Protein AF-A0A956BZV8-F1 (afdb_monomer_lite)

Structure (mmCIF, N/CA/C/O backbone):
data_AF-A0A956BZV8-F1
#
_entry.id   AF-A0A956BZV8-F1
#
loop_
_atom_site.group_PDB
_atom_site.id
_atom_site.type_symbol
_atom_site.label_atom_id
_atom_site.label_alt_id
_atom_site.label_comp_id
_atom_site.label_asym_id
_atom_site.label_entity_id
_atom_site.label_seq_id
_atom_site.pdbx_PDB_ins_code
_atom_site.Cartn_x
_atom_site.Cartn_y
_atom_site.Cartn_z
_atom_site.occupancy
_atom_site.B_iso_or_equiv
_atom_site.auth_seq_id
_atom_site.auth_comp_id
_atom_site.auth_asym_id
_atom_site.auth_atom_id
_atom_site.pdbx_PDB_model_num
ATOM 1 N N . MET A 1 1 ? -26.325 5.609 31.262 1.00 54.53 1 MET A N 1
ATOM 2 C CA . MET A 1 1 ? -25.904 5.961 29.884 1.00 54.53 1 MET A CA 1
ATOM 3 C C . MET A 1 1 ? -27.162 5.994 29.034 1.00 54.53 1 MET A C 1
ATOM 5 O O . MET A 1 1 ? -27.850 4.980 29.034 1.00 54.53 1 MET A O 1
ATOM 9 N N . SER A 1 2 ? -27.525 7.128 28.422 1.00 70.31 2 SER A N 1
ATOM 10 C CA . SER A 1 2 ? -28.734 7.174 27.581 1.00 70.31 2 SER A CA 1
ATOM 11 C C . SER A 1 2 ? -28.550 6.287 26.345 1.00 70.31 2 SER A C 1
ATOM 13 O O . SER A 1 2 ? -27.415 6.074 25.899 1.00 70.31 2 SER A O 1
ATOM 15 N N . SER A 1 3 ? -29.648 5.744 25.818 1.00 71.00 3 SER A N 1
ATOM 16 C CA . SER A 1 3 ? -29.672 4.941 24.585 1.00 71.00 3 SER A CA 1
ATOM 17 C C . SER A 1 3 ? -28.930 5.642 23.443 1.00 71.00 3 SER A C 1
ATOM 19 O O . SER A 1 3 ? -28.057 5.033 22.830 1.00 71.00 3 SER A O 1
ATOM 21 N N . ASP A 1 4 ? -29.147 6.951 23.289 1.00 76.31 4 ASP A N 1
ATOM 22 C CA . ASP A 1 4 ? -28.477 7.815 22.308 1.00 76.31 4 ASP A CA 1
ATOM 23 C C . ASP A 1 4 ? -26.949 7.811 22.413 1.00 76.31 4 ASP A C 1
ATOM 25 O O . ASP A 1 4 ? -26.242 7.853 21.405 1.00 76.31 4 ASP A O 1
ATOM 29 N N . GLN A 1 5 ? -26.399 7.790 23.632 1.00 68.50 5 GLN A N 1
ATOM 30 C CA . GLN A 1 5 ? -24.946 7.755 23.792 1.00 68.50 5 GLN A CA 1
ATOM 31 C C . GLN A 1 5 ? -24.376 6.381 23.452 1.00 68.50 5 GLN A C 1
ATOM 33 O O . GLN A 1 5 ? -23.312 6.319 22.837 1.00 68.50 5 GLN A O 1
ATOM 38 N N . ARG A 1 6 ? -25.071 5.288 23.797 1.00 68.19 6 ARG A N 1
ATOM 39 C CA . ARG A 1 6 ? -24.657 3.944 23.363 1.00 68.19 6 ARG A CA 1
ATOM 40 C C . ARG A 1 6 ? -24.656 3.846 21.844 1.00 68.19 6 ARG A C 1
ATOM 42 O O . ARG A 1 6 ? -23.653 3.411 21.291 1.00 68.19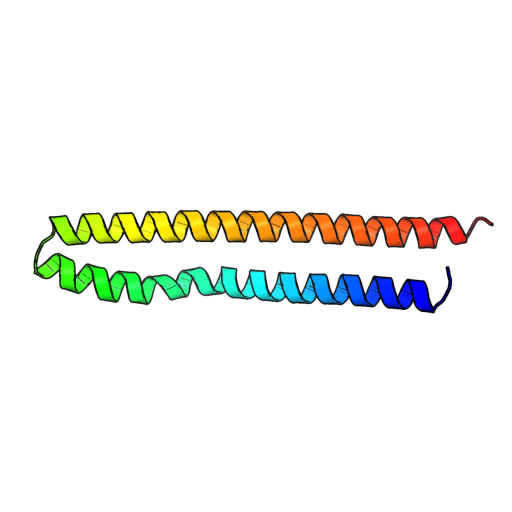 6 ARG A O 1
ATOM 49 N N . GLU A 1 7 ? -25.714 4.324 21.200 1.00 76.38 7 GLU A N 1
ATOM 50 C CA . GLU A 1 7 ? -25.880 4.265 19.749 1.00 76.38 7 GLU A CA 1
ATOM 51 C C . GLU A 1 7 ? -24.809 5.078 19.001 1.00 76.38 7 GLU A C 1
ATOM 53 O O . GLU A 1 7 ? -24.192 4.592 18.050 1.00 76.38 7 GLU A O 1
ATOM 58 N N . LYS A 1 8 ? -24.484 6.285 19.489 1.00 79.38 8 LYS A N 1
ATOM 59 C CA . LYS A 1 8 ? -23.387 7.094 18.930 1.00 79.38 8 LYS A CA 1
ATOM 60 C C . LYS A 1 8 ? -22.026 6.414 19.071 1.00 79.38 8 LYS A C 1
ATOM 62 O O . LYS A 1 8 ? -21.216 6.479 18.147 1.00 79.38 8 LYS A O 1
ATOM 67 N N . TRP A 1 9 ? -21.755 5.766 20.205 1.00 72.75 9 TRP A N 1
ATOM 68 C CA . TRP A 1 9 ? -20.490 5.059 20.420 1.00 72.75 9 TRP A CA 1
ATOM 69 C C . TRP A 1 9 ? -20.379 3.792 19.568 1.00 72.75 9 TRP A C 1
ATOM 71 O O . TRP A 1 9 ? -19.328 3.573 18.967 1.00 72.75 9 TRP A O 1
ATOM 81 N N . THR A 1 10 ? -21.448 3.002 19.437 1.00 76.44 10 THR A N 1
ATOM 82 C CA . THR A 1 10 ? -21.461 1.814 18.568 1.00 76.44 10 THR A CA 1
ATOM 83 C C . THR A 1 10 ? -21.312 2.183 17.098 1.00 76.44 10 THR A C 1
ATOM 85 O O . THR A 1 10 ? -20.510 1.568 16.401 1.00 76.44 10 THR A O 1
ATOM 88 N N . ALA A 1 11 ? -21.989 3.239 16.636 1.00 81.94 11 ALA A N 1
ATOM 89 C CA . ALA A 1 11 ? -21.837 3.735 15.269 1.00 81.94 11 ALA A CA 1
ATOM 90 C C . ALA A 1 11 ? -20.403 4.214 14.987 1.00 81.94 11 ALA A C 1
ATOM 92 O O . ALA A 1 11 ? -19.876 4.025 13.891 1.00 81.94 11 ALA A O 1
ATOM 93 N N . ARG A 1 12 ? -19.739 4.810 15.985 1.00 77.88 12 ARG A N 1
ATOM 94 C CA . ARG A 1 12 ? -18.352 5.268 15.854 1.00 77.88 12 ARG A CA 1
ATOM 95 C C . ARG A 1 12 ? -17.364 4.105 15.770 1.00 77.88 12 ARG A C 1
ATOM 97 O O . ARG A 1 12 ? -16.444 4.174 14.962 1.00 77.88 12 ARG A O 1
ATOM 104 N N . VAL A 1 13 ? -17.566 3.047 16.558 1.00 77.56 13 VAL A N 1
ATOM 105 C CA . VAL A 1 13 ? -16.757 1.818 16.479 1.00 77.56 13 VAL A CA 1
ATOM 106 C C . VAL A 1 13 ? -16.960 1.124 15.131 1.00 77.56 13 VAL A C 1
ATOM 108 O O . VAL A 1 13 ? -15.973 0.793 14.485 1.00 77.56 13 VAL A O 1
ATOM 111 N N . ALA A 1 14 ? -18.205 1.011 14.656 1.00 80.50 14 ALA A N 1
ATOM 112 C CA . ALA A 1 14 ? -18.509 0.419 13.352 1.00 80.50 14 ALA A CA 1
ATOM 113 C C . ALA A 1 14 ? -17.813 1.160 12.193 1.00 80.50 14 ALA A C 1
ATOM 115 O O . ALA A 1 14 ? -17.200 0.529 11.337 1.00 80.50 14 ALA A O 1
ATOM 116 N N . ARG A 1 15 ? -17.808 2.504 12.205 1.00 82.88 15 ARG A N 1
ATOM 117 C CA . ARG A 1 15 ? -17.061 3.295 11.206 1.00 82.88 15 ARG A CA 1
ATOM 118 C C . ARG A 1 15 ? -15.553 3.038 11.252 1.00 82.88 15 ARG A C 1
ATOM 120 O O . ARG A 1 15 ? -14.923 2.922 10.207 1.00 82.88 15 ARG A O 1
ATOM 127 N N . MET A 1 16 ? -14.970 2.932 12.448 1.00 77.69 16 MET A N 1
ATOM 128 C CA . MET A 1 16 ? -13.541 2.618 12.581 1.00 77.69 16 MET A CA 1
ATOM 129 C C . MET A 1 16 ? -13.212 1.210 12.065 1.00 77.69 16 MET A C 1
ATOM 131 O O . MET A 1 16 ? -12.141 1.005 11.501 1.00 77.69 16 MET A O 1
ATOM 135 N N . GLU A 1 17 ? -14.116 0.243 12.234 1.00 80.88 17 GLU A N 1
ATOM 136 C CA . GLU A 1 17 ? -13.954 -1.110 11.690 1.00 80.88 17 GLU A CA 1
ATOM 137 C C . GLU A 1 17 ? -14.016 -1.130 10.156 1.00 80.88 17 GLU A C 1
ATOM 139 O O . GLU A 1 17 ? -13.198 -1.804 9.526 1.00 80.88 17 GLU A O 1
ATOM 144 N N . GLU A 1 18 ? -14.910 -0.349 9.542 1.00 84.81 18 GLU A N 1
ATOM 145 C CA . GLU A 1 18 ? -14.965 -0.184 8.082 1.00 84.81 18 GLU A CA 1
ATOM 146 C C . GLU A 1 18 ? -13.675 0.431 7.515 1.00 84.81 18 GLU A C 1
ATOM 148 O O . GLU A 1 18 ? -13.131 -0.069 6.525 1.00 84.81 18 GLU A O 1
ATOM 153 N N . GLU A 1 19 ? -13.134 1.469 8.162 1.00 81.25 19 GLU A N 1
ATOM 154 C CA . GLU A 1 19 ? -11.849 2.073 7.780 1.00 81.25 19 GLU A CA 1
ATOM 155 C C . GLU A 1 19 ? -10.696 1.064 7.874 1.00 81.25 19 GLU A C 1
ATOM 157 O O . GLU A 1 19 ? -9.839 0.989 6.987 1.00 81.25 19 GLU A O 1
ATOM 162 N N . LEU A 1 20 ? -10.696 0.232 8.917 1.00 79.25 20 LEU A N 1
ATOM 163 C CA . LEU A 1 20 ? -9.689 -0.807 9.103 1.00 79.25 20 LEU A CA 1
ATOM 164 C C . LEU A 1 20 ? -9.807 -1.903 8.039 1.00 79.25 20 LEU A C 1
ATOM 166 O O . LEU A 1 20 ? -8.794 -2.364 7.516 1.00 79.25 20 LEU A O 1
ATOM 170 N N . ALA A 1 21 ? -11.030 -2.278 7.658 1.00 83.75 21 ALA A N 1
ATOM 171 C CA . ALA A 1 21 ? -11.276 -3.225 6.576 1.00 83.75 21 ALA A CA 1
ATOM 172 C C . ALA A 1 21 ? -10.804 -2.687 5.213 1.00 83.75 21 ALA A C 1
ATOM 174 O O . ALA A 1 21 ? -10.260 -3.443 4.402 1.00 83.75 21 ALA A O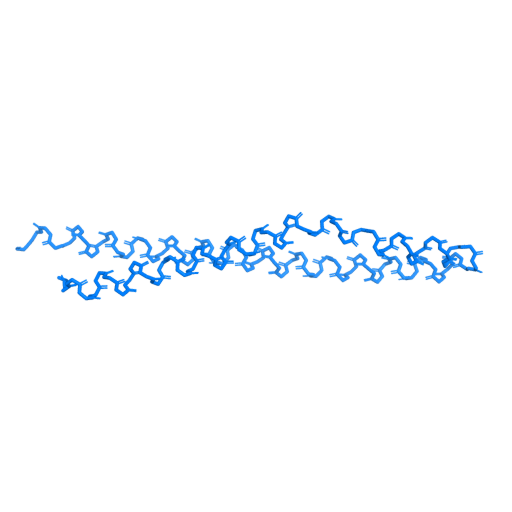 1
ATOM 175 N N . LEU A 1 22 ? -10.960 -1.383 4.959 1.00 84.62 22 LEU A N 1
ATOM 176 C CA . LEU A 1 22 ? -10.414 -0.727 3.767 1.00 84.62 22 LEU A CA 1
ATOM 177 C C . LEU A 1 22 ? -8.883 -0.755 3.757 1.00 84.62 22 LEU A C 1
ATOM 179 O O . LEU A 1 22 ? -8.292 -1.133 2.743 1.00 84.62 22 LEU A O 1
ATOM 183 N N . LEU A 1 23 ? -8.243 -0.423 4.879 1.00 79.81 23 LEU A N 1
ATOM 184 C CA . LEU A 1 23 ? -6.786 -0.501 5.029 1.00 79.81 23 LEU A CA 1
ATOM 185 C C . LEU A 1 23 ? -6.271 -1.937 4.846 1.00 79.81 23 LEU A C 1
ATOM 187 O O . LEU A 1 23 ? -5.265 -2.143 4.169 1.00 79.81 23 LEU A O 1
ATOM 191 N N . ASP A 1 24 ? -6.984 -2.939 5.366 1.00 82.00 24 ASP A N 1
ATOM 192 C CA . ASP A 1 24 ? -6.652 -4.356 5.182 1.00 82.00 24 ASP A CA 1
ATOM 193 C C . ASP A 1 24 ? -6.768 -4.784 3.712 1.00 82.00 24 ASP A C 1
ATOM 195 O O . ASP A 1 24 ? -5.901 -5.502 3.207 1.00 82.00 24 ASP A O 1
ATOM 199 N N . ARG A 1 25 ? -7.790 -4.307 2.989 1.00 83.56 25 ARG A N 1
ATOM 200 C CA . ARG A 1 25 ? -7.918 -4.539 1.541 1.00 83.56 25 ARG A CA 1
ATOM 201 C C . ARG A 1 25 ? -6.799 -3.867 0.751 1.00 83.56 25 ARG A C 1
ATOM 203 O O . ARG A 1 25 ? -6.258 -4.489 -0.160 1.00 83.56 25 ARG A O 1
ATOM 210 N N . GLN A 1 26 ? -6.436 -2.630 1.090 1.00 81.81 26 GLN A N 1
ATOM 211 C CA . GLN A 1 26 ? -5.320 -1.922 0.454 1.00 81.81 26 GLN A CA 1
ATOM 212 C C . GLN A 1 26 ? -3.988 -2.630 0.723 1.00 81.81 26 GLN A C 1
ATOM 214 O O . GLN A 1 26 ? -3.198 -2.823 -0.198 1.00 81.81 26 GLN A O 1
ATOM 219 N N . TRP A 1 27 ? -3.784 -3.117 1.949 1.00 79.12 27 TRP A N 1
ATOM 220 C CA . TRP A 1 27 ? -2.631 -3.936 2.314 1.00 79.12 27 TRP A CA 1
ATOM 221 C C . TRP A 1 27 ? -2.564 -5.232 1.502 1.00 79.12 27 TRP A C 1
ATOM 223 O O . TRP A 1 27 ? -1.527 -5.565 0.935 1.00 79.12 27 TRP A O 1
ATOM 233 N N . ALA A 1 28 ? -3.683 -5.947 1.382 1.00 82.50 28 ALA A N 1
ATOM 234 C CA . ALA A 1 28 ? -3.770 -7.165 0.579 1.00 82.50 28 ALA A CA 1
ATOM 235 C C . ALA A 1 28 ? -3.624 -6.904 -0.932 1.00 82.50 28 ALA A C 1
ATOM 237 O O . ALA A 1 28 ? -3.309 -7.818 -1.695 1.00 82.50 28 ALA A O 1
ATOM 238 N N . ALA A 1 29 ? -3.851 -5.666 -1.379 1.00 80.06 29 ALA A N 1
ATOM 239 C CA . ALA A 1 29 ? -3.658 -5.250 -2.759 1.00 80.06 29 ALA A CA 1
ATOM 240 C C . ALA A 1 29 ? -2.214 -4.826 -3.071 1.00 80.06 29 ALA A C 1
ATOM 242 O O . ALA A 1 29 ? -1.862 -4.841 -4.249 1.00 80.06 29 ALA A O 1
ATOM 243 N N . LEU A 1 30 ? -1.367 -4.527 -2.073 1.00 74.19 30 LEU A N 1
ATOM 244 C CA . LEU A 1 30 ? 0.048 -4.163 -2.27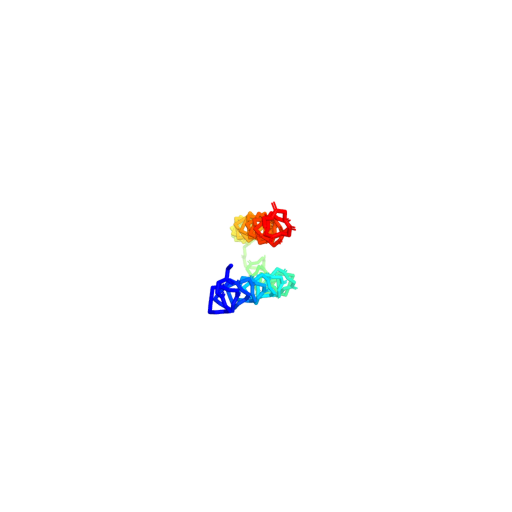2 1.00 74.19 30 LEU A CA 1
ATOM 245 C C . LEU A 1 30 ? 0.819 -5.146 -3.166 1.00 74.19 30 LEU A C 1
ATOM 247 O O . LEU A 1 30 ? 1.517 -4.678 -4.062 1.00 74.19 30 LEU A O 1
ATOM 251 N N . PRO A 1 31 ? 0.671 -6.483 -3.036 1.00 77.56 31 PRO A N 1
ATOM 252 C CA . PRO A 1 31 ? 1.322 -7.408 -3.952 1.00 77.56 31 PRO A CA 1
ATOM 253 C C . PRO A 1 31 ? 0.935 -7.128 -5.403 1.00 77.56 31 PRO A C 1
ATOM 255 O O . PRO A 1 31 ? 1.790 -7.123 -6.269 1.00 77.56 31 PRO A O 1
ATOM 258 N N . LYS A 1 32 ? -0.322 -6.789 -5.709 1.00 81.88 32 LYS A N 1
ATOM 259 C CA . LYS A 1 32 ? -0.761 -6.543 -7.096 1.00 81.88 32 LYS A CA 1
ATOM 260 C C . LYS A 1 32 ? -0.053 -5.349 -7.757 1.00 81.88 32 LYS A C 1
ATOM 262 O O . LYS A 1 32 ? -0.048 -5.275 -8.985 1.00 81.88 32 LYS A O 1
ATOM 267 N N . TRP A 1 33 ? 0.580 -4.471 -6.975 1.00 78.94 33 TRP A N 1
ATOM 268 C CA . TRP A 1 33 ? 1.383 -3.349 -7.467 1.00 78.94 33 TRP A CA 1
ATOM 269 C C . TRP A 1 33 ? 2.757 -3.775 -8.012 1.00 78.94 33 TRP A C 1
ATOM 271 O O . TRP A 1 33 ? 3.445 -2.953 -8.608 1.00 78.94 33 TRP A O 1
ATOM 281 N N . TRP A 1 34 ? 3.149 -5.054 -7.914 1.00 80.06 34 TRP A N 1
ATOM 282 C CA . TRP A 1 34 ? 4.372 -5.547 -8.568 1.00 80.06 34 TRP A CA 1
ATOM 283 C C . TRP A 1 34 ? 4.284 -5.486 -10.103 1.00 80.06 34 TRP A C 1
ATOM 285 O O . TRP A 1 34 ? 5.294 -5.294 -10.777 1.00 80.06 34 TRP A O 1
ATOM 295 N N . LYS A 1 35 ? 3.075 -5.608 -10.671 1.00 83.94 35 LYS A N 1
ATOM 296 C CA . LYS A 1 35 ? 2.847 -5.619 -12.126 1.00 83.94 35 LYS A CA 1
ATOM 297 C C . LYS A 1 35 ? 3.353 -4.356 -12.842 1.00 83.94 35 LYS A C 1
ATOM 299 O O . LYS A 1 35 ? 4.115 -4.515 -13.793 1.00 83.94 35 LYS A O 1
ATOM 304 N N . PRO A 1 36 ? 2.991 -3.124 -12.427 1.00 83.62 36 PRO A N 1
ATOM 305 C CA . PRO A 1 36 ? 3.522 -1.911 -13.054 1.00 83.62 36 PRO A CA 1
ATOM 306 C C . PRO A 1 36 ? 5.040 -1.761 -12.882 1.00 83.62 36 PRO A C 1
ATOM 308 O O . PRO A 1 36 ? 5.698 -1.252 -13.786 1.00 83.62 36 PRO A O 1
ATOM 311 N N . ILE A 1 37 ? 5.614 -2.253 -11.777 1.00 84.31 37 ILE A N 1
ATOM 312 C CA . ILE A 1 37 ? 7.070 -2.246 -11.563 1.00 84.31 37 ILE A CA 1
ATOM 313 C C . ILE A 1 37 ? 7.751 -3.121 -12.612 1.00 84.31 37 ILE A C 1
ATOM 315 O O . ILE A 1 37 ? 8.653 -2.667 -13.306 1.00 84.31 37 ILE A O 1
ATOM 319 N N . VAL A 1 38 ? 7.284 -4.356 -12.799 1.00 85.25 38 VAL A N 1
ATOM 320 C CA . VAL A 1 38 ? 7.855 -5.258 -13.810 1.00 85.25 38 VAL A CA 1
ATOM 321 C C . VAL A 1 38 ? 7.624 -4.723 -15.225 1.00 85.25 38 VAL A C 1
ATOM 323 O O . VAL A 1 38 ? 8.548 -4.733 -16.035 1.00 85.25 38 VAL A O 1
ATOM 326 N N . ALA A 1 39 ? 6.438 -4.179 -15.509 1.00 87.62 39 ALA A N 1
ATOM 327 C CA . ALA A 1 39 ? 6.115 -3.593 -16.810 1.00 87.62 39 ALA A CA 1
ATOM 328 C C . ALA A 1 39 ? 6.977 -2.370 -17.167 1.00 87.62 39 ALA A C 1
ATOM 330 O O . ALA A 1 39 ? 7.163 -2.098 -18.347 1.00 87.62 39 ALA A O 1
ATOM 331 N N . THR A 1 40 ? 7.508 -1.642 -16.179 1.00 84.00 40 THR A N 1
ATOM 332 C CA . THR A 1 40 ? 8.394 -0.488 -16.413 1.00 84.00 40 THR A CA 1
ATOM 333 C C . THR A 1 40 ? 9.873 -0.868 -16.388 1.00 84.00 40 THR A C 1
ATOM 335 O O . THR A 1 40 ? 10.625 -0.430 -17.254 1.00 84.00 40 THR A O 1
ATOM 338 N N . VAL A 1 41 ? 10.304 -1.717 -15.453 1.00 84.19 41 VAL A N 1
ATOM 339 C CA . VAL A 1 41 ? 11.718 -2.094 -15.292 1.00 84.19 41 VAL A CA 1
ATOM 340 C C . VAL A 1 41 ? 12.208 -3.002 -16.425 1.00 84.19 41 VAL A C 1
ATOM 342 O O . VAL A 1 41 ? 13.328 -2.815 -16.894 1.00 84.19 41 VAL A O 1
ATOM 345 N N . VAL A 1 42 ? 11.392 -3.951 -16.908 1.00 83.44 42 VAL A N 1
ATOM 346 C CA . VAL A 1 42 ? 11.811 -4.912 -17.952 1.00 83.44 42 VAL A CA 1
ATOM 347 C C . VAL A 1 42 ? 12.142 -4.226 -19.288 1.00 83.44 42 VAL A C 1
ATOM 349 O O . VAL A 1 42 ? 13.229 -4.476 -19.812 1.00 83.44 42 VAL A O 1
ATOM 352 N N . PRO A 1 43 ? 11.300 -3.324 -19.834 1.00 84.62 43 PRO A N 1
ATOM 353 C CA . PRO A 1 43 ? 11.657 -2.578 -21.038 1.00 84.62 43 PRO A CA 1
ATOM 354 C C . PRO A 1 43 ? 12.863 -1.663 -20.821 1.00 84.62 43 PRO A C 1
ATOM 356 O O . PRO A 1 43 ? 13.724 -1.583 -21.689 1.00 84.62 43 PRO A O 1
ATOM 359 N N . LEU A 1 44 ? 12.968 -0.999 -19.663 1.00 81.62 44 LEU A N 1
ATOM 360 C CA . LEU A 1 44 ? 14.110 -0.130 -19.372 1.00 81.62 44 LEU A CA 1
ATOM 361 C C . LEU A 1 44 ? 15.433 -0.899 -19.307 1.00 81.62 44 LEU A C 1
ATOM 363 O O . LEU A 1 44 ? 16.448 -0.393 -19.780 1.00 81.62 44 LEU A O 1
ATOM 367 N N . ALA A 1 45 ? 15.425 -2.116 -18.756 1.00 82.88 45 ALA A N 1
ATOM 368 C CA . ALA A 1 45 ? 16.615 -2.957 -18.645 1.00 82.88 45 ALA A CA 1
ATOM 369 C C . ALA A 1 45 ? 17.181 -3.349 -20.013 1.00 82.88 45 ALA A C 1
ATOM 371 O O . ALA A 1 45 ? 18.391 -3.518 -20.141 1.00 82.88 45 ALA A O 1
ATOM 372 N N . PHE A 1 46 ? 16.321 -3.438 -21.031 1.00 82.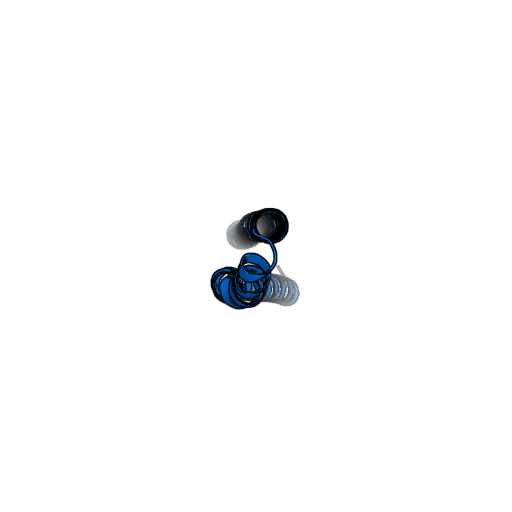81 46 PHE A N 1
ATOM 373 C CA . PHE A 1 46 ? 16.731 -3.696 -22.408 1.00 82.81 46 PHE A CA 1
ATOM 374 C C . PHE A 1 46 ? 17.513 -2.523 -23.023 1.00 82.81 46 PHE A C 1
ATOM 376 O O . PHE A 1 46 ? 18.442 -2.744 -23.792 1.00 82.81 46 PHE A O 1
ATOM 383 N N . TRP A 1 47 ? 17.170 -1.280 -22.664 1.00 83.00 47 TRP A N 1
ATOM 384 C CA . TRP A 1 47 ? 17.817 -0.071 -23.193 1.00 83.00 47 TRP A CA 1
ATOM 385 C C . TRP A 1 47 ? 19.036 0.369 -22.379 1.00 83.00 47 TRP A C 1
ATOM 387 O O . TRP A 1 47 ? 20.041 0.793 -22.943 1.00 83.00 47 TRP A O 1
ATOM 397 N N . SER A 1 48 ? 18.953 0.301 -21.049 1.00 89.94 48 SER A N 1
ATOM 398 C CA . SER A 1 48 ? 20.066 0.620 -20.157 1.00 89.94 48 SER A CA 1
ATOM 399 C C . SER A 1 48 ? 19.884 -0.035 -18.794 1.00 89.94 48 SER A C 1
ATOM 401 O O . SER A 1 48 ? 19.020 0.347 -17.998 1.00 89.94 48 SER A O 1
ATOM 403 N N . LEU A 1 49 ? 20.768 -0.986 -18.490 1.00 89.44 49 LEU A N 1
ATOM 404 C CA . LEU A 1 49 ? 20.781 -1.691 -17.210 1.00 89.44 49 LEU A CA 1
ATOM 405 C C . LEU A 1 49 ? 20.933 -0.726 -16.022 1.00 89.44 49 LEU A C 1
ATOM 407 O O . LEU A 1 49 ? 20.274 -0.899 -15.002 1.00 89.44 49 LEU A O 1
ATOM 411 N N . GLN A 1 50 ? 21.753 0.321 -16.160 1.00 87.38 50 GLN A N 1
ATOM 412 C CA . GLN A 1 50 ? 21.986 1.302 -15.093 1.00 87.38 50 GLN A CA 1
ATOM 413 C C . GLN A 1 50 ? 20.713 2.085 -14.750 1.00 87.38 50 GLN A C 1
ATOM 415 O O . GLN A 1 50 ? 20.378 2.244 -13.576 1.00 87.38 50 GLN A O 1
ATOM 420 N N . VAL A 1 51 ? 19.964 2.525 -15.768 1.00 86.62 51 VAL A N 1
ATOM 421 C CA . VAL A 1 51 ? 18.707 3.260 -15.559 1.00 86.62 51 VAL A CA 1
ATOM 422 C C . VAL A 1 51 ? 17.645 2.332 -14.965 1.00 86.62 51 VAL A C 1
ATOM 424 O O . VAL A 1 51 ? 16.933 2.724 -14.044 1.00 86.62 51 VAL A O 1
ATOM 427 N N . ALA A 1 52 ? 17.578 1.079 -15.418 1.00 86.19 52 ALA A N 1
ATOM 428 C CA . ALA A 1 52 ? 16.647 0.096 -14.872 1.00 86.19 52 ALA A CA 1
ATOM 429 C C . ALA A 1 52 ? 16.896 -0.203 -13.387 1.00 86.19 52 ALA A C 1
ATOM 431 O O . ALA A 1 52 ? 15.943 -0.275 -12.612 1.00 86.19 52 ALA A O 1
ATOM 432 N N . VAL A 1 53 ? 18.164 -0.320 -12.977 1.00 88.50 53 VAL A N 1
ATOM 433 C CA . VAL A 1 53 ? 18.538 -0.511 -11.567 1.00 88.50 53 VAL A CA 1
ATOM 434 C C . VAL A 1 53 ? 18.103 0.689 -10.724 1.00 88.50 53 VAL A C 1
ATOM 436 O O . VAL A 1 53 ? 17.481 0.499 -9.680 1.00 88.50 53 VAL A O 1
ATOM 439 N N . LEU A 1 54 ? 18.348 1.921 -11.185 1.00 90.50 54 LEU A N 1
ATOM 440 C CA . LEU A 1 54 ? 17.909 3.131 -10.476 1.00 90.50 54 LEU A CA 1
ATOM 441 C C . LEU A 1 54 ? 16.383 3.190 -10.323 1.00 90.50 54 LEU A C 1
ATOM 443 O O . LEU A 1 54 ? 15.880 3.464 -9.233 1.00 90.50 54 LEU A O 1
ATOM 447 N N . VAL A 1 55 ? 15.640 2.883 -11.389 1.00 89.19 55 VAL A N 1
ATOM 448 C CA . VAL A 1 55 ? 14.169 2.862 -11.362 1.00 89.19 55 VAL A CA 1
ATOM 449 C C . VAL A 1 55 ? 13.640 1.766 -10.435 1.00 89.19 55 VAL A C 1
ATOM 451 O O . VAL A 1 55 ? 12.688 2.002 -9.691 1.00 89.19 55 VAL A O 1
ATOM 454 N N . LEU A 1 56 ? 14.270 0.590 -10.411 1.00 88.94 56 LEU A N 1
ATOM 455 C CA . LEU A 1 56 ? 13.910 -0.480 -9.482 1.00 88.94 56 LEU A CA 1
ATOM 456 C C . LEU A 1 56 ? 14.108 -0.050 -8.021 1.00 88.94 56 LEU A C 1
ATOM 458 O O . LEU A 1 56 ? 13.212 -0.252 -7.201 1.00 88.94 56 LEU A O 1
ATOM 462 N N . PHE A 1 57 ? 15.240 0.582 -7.693 1.00 91.50 57 PHE A N 1
ATOM 463 C CA . PHE A 1 57 ? 15.484 1.109 -6.346 1.00 91.50 57 PHE A CA 1
ATOM 464 C C . PHE A 1 57 ? 14.477 2.194 -5.953 1.00 91.50 57 PHE A C 1
ATOM 466 O O . PHE A 1 57 ? 13.991 2.187 -4.820 1.00 91.50 57 PHE A O 1
ATOM 473 N N . ALA A 1 58 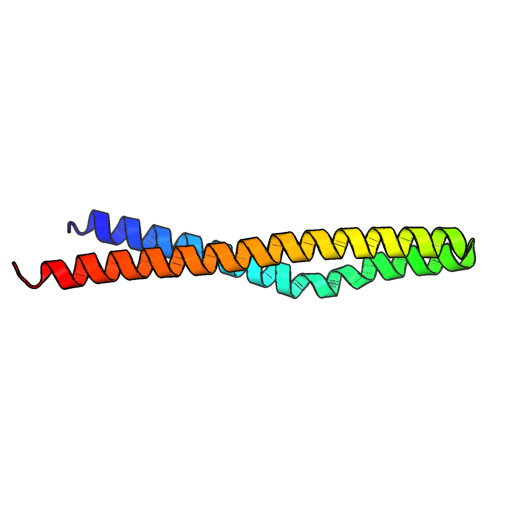? 14.108 3.082 -6.881 1.00 90.12 58 ALA A N 1
ATOM 474 C CA . ALA A 1 58 ? 13.074 4.086 -6.644 1.00 90.12 58 ALA A CA 1
ATOM 475 C C . ALA A 1 58 ? 11.718 3.437 -6.308 1.00 90.12 58 ALA A C 1
ATOM 477 O O . ALA A 1 58 ? 11.077 3.816 -5.326 1.00 90.12 58 ALA A O 1
ATOM 478 N N . TRP A 1 59 ? 11.312 2.406 -7.056 1.00 88.19 59 TRP A N 1
ATOM 479 C CA . TRP A 1 59 ? 10.088 1.650 -6.779 1.00 88.19 59 TRP A CA 1
ATOM 480 C C . TRP A 1 59 ? 10.126 0.915 -5.439 1.00 88.19 59 TRP A C 1
ATOM 482 O O . TRP A 1 59 ? 9.143 0.952 -4.698 1.00 88.19 59 TRP A O 1
ATOM 492 N N . LEU A 1 60 ? 11.247 0.272 -5.103 1.00 89.06 60 LEU A N 1
ATOM 493 C CA . LEU A 1 60 ? 11.417 -0.412 -3.818 1.00 89.06 60 LEU A CA 1
ATOM 494 C C . LEU A 1 60 ? 11.347 0.568 -2.643 1.00 89.06 60 LEU A C 1
ATOM 496 O O . LEU A 1 60 ? 10.692 0.272 -1.644 1.00 89.06 60 LEU A O 1
ATOM 500 N N . SER A 1 61 ? 11.965 1.745 -2.775 1.00 91.94 61 SER A N 1
ATOM 501 C CA . SER A 1 61 ? 11.880 2.811 -1.774 1.00 91.94 61 SER A CA 1
ATOM 502 C C . SER A 1 61 ? 10.437 3.286 -1.594 1.00 91.94 61 SER A C 1
ATOM 504 O O . SER A 1 61 ? 9.933 3.315 -0.469 1.00 91.94 61 SER A O 1
ATOM 506 N N . LEU A 1 62 ? 9.734 3.558 -2.700 1.00 89.44 62 LEU A N 1
ATOM 507 C CA . LEU A 1 62 ? 8.338 3.984 -2.675 1.00 89.44 62 LEU A CA 1
ATOM 508 C C . LEU A 1 62 ? 7.448 2.931 -2.000 1.00 89.44 62 LEU A C 1
ATOM 510 O O . LEU A 1 62 ? 6.710 3.249 -1.067 1.00 89.44 62 LEU A O 1
ATOM 514 N N . LEU A 1 63 ? 7.544 1.663 -2.413 1.00 87.56 63 LEU A N 1
ATOM 515 C CA . LEU A 1 63 ? 6.786 0.568 -1.805 1.00 87.56 63 LEU A CA 1
ATOM 516 C C . LEU A 1 63 ? 7.111 0.397 -0.321 1.00 87.56 63 LEU A C 1
ATOM 518 O O . LEU A 1 63 ? 6.191 0.208 0.470 1.00 87.56 63 LEU A O 1
ATOM 522 N N . GLY A 1 64 ? 8.385 0.496 0.063 1.00 88.12 64 GLY A N 1
ATOM 523 C CA . GLY A 1 64 ? 8.817 0.406 1.455 1.00 88.12 64 GLY A CA 1
ATOM 524 C C . GLY A 1 64 ? 8.180 1.487 2.326 1.00 88.12 64 GLY A C 1
ATOM 525 O O . GLY A 1 64 ? 7.589 1.172 3.358 1.00 88.12 64 GLY A O 1
ATOM 526 N N . VAL A 1 65 ? 8.219 2.747 1.882 1.00 90.25 65 VAL A N 1
ATOM 527 C CA . VAL A 1 65 ? 7.592 3.873 2.595 1.00 90.25 65 VAL A CA 1
ATOM 528 C C . VAL A 1 65 ? 6.076 3.699 2.668 1.00 90.25 65 VAL A C 1
ATOM 530 O O . VAL A 1 65 ? 5.486 3.848 3.738 1.00 90.25 65 VAL A O 1
ATOM 533 N N . THR A 1 66 ? 5.435 3.331 1.558 1.00 85.88 66 THR A N 1
ATOM 534 C CA . THR A 1 66 ? 3.977 3.147 1.515 1.00 85.88 66 THR A CA 1
ATOM 535 C C . THR A 1 66 ? 3.543 2.007 2.440 1.00 85.88 66 THR A C 1
ATOM 537 O O . THR A 1 66 ? 2.604 2.166 3.220 1.00 85.88 66 THR A O 1
ATOM 540 N N . ALA A 1 67 ? 4.262 0.879 2.418 1.00 85.50 67 ALA A N 1
ATOM 541 C CA . ALA A 1 67 ? 4.020 -0.255 3.301 1.00 85.50 67 ALA A CA 1
ATOM 542 C C . ALA A 1 67 ? 4.272 0.101 4.775 1.00 85.50 67 ALA A C 1
ATOM 544 O O . ALA A 1 67 ? 3.511 -0.304 5.651 1.00 85.50 67 ALA A O 1
ATOM 545 N N . TRP A 1 68 ? 5.292 0.902 5.071 1.00 87.50 68 TRP A N 1
ATOM 546 C CA . TRP A 1 68 ? 5.527 1.377 6.429 1.00 87.50 68 TRP A CA 1
ATOM 547 C C . TRP A 1 68 ? 4.370 2.253 6.930 1.00 87.50 68 TRP A C 1
ATOM 549 O O . TRP A 1 68 ? 3.808 1.968 7.985 1.00 87.50 68 TRP A O 1
ATOM 559 N N . ILE A 1 69 ? 3.930 3.241 6.143 1.00 86.56 69 ILE A N 1
ATOM 560 C CA . ILE A 1 69 ? 2.807 4.125 6.500 1.00 86.56 69 ILE A CA 1
ATOM 561 C C . ILE A 1 69 ? 1.510 3.328 6.696 1.00 86.56 69 ILE A C 1
ATOM 563 O O . ILE A 1 69 ? 0.825 3.506 7.706 1.00 86.56 69 ILE A O 1
ATOM 567 N N . LEU A 1 70 ? 1.168 2.437 5.759 1.00 84.06 70 LEU A N 1
ATOM 568 C CA . LEU A 1 70 ? -0.012 1.570 5.866 1.00 84.06 70 LEU A CA 1
ATOM 569 C C . LEU A 1 70 ? 0.075 0.650 7.091 1.00 84.06 70 LEU A C 1
ATOM 571 O O . LEU A 1 70 ? -0.910 0.490 7.810 1.00 84.06 70 LEU A O 1
ATOM 575 N N . GLY A 1 71 ? 1.251 0.076 7.355 1.00 83.19 71 GLY A N 1
ATOM 576 C CA . GLY A 1 71 ? 1.492 -0.790 8.505 1.00 83.19 71 GLY A CA 1
ATOM 577 C C . GLY A 1 71 ? 1.326 -0.060 9.839 1.00 83.19 71 GLY A C 1
ATOM 578 O O . GLY A 1 71 ? 0.642 -0.570 10.731 1.00 83.19 71 GLY A O 1
ATOM 579 N N . VAL A 1 72 ? 1.892 1.146 9.961 1.00 85.88 72 VAL A N 1
ATOM 580 C CA . VAL A 1 72 ? 1.749 2.006 11.147 1.00 85.88 72 VAL A CA 1
ATOM 581 C C . VAL A 1 72 ? 0.283 2.389 11.349 1.00 85.88 72 VAL A C 1
ATOM 583 O O . VAL A 1 72 ? -0.271 2.102 12.407 1.00 85.88 72 VAL A O 1
ATOM 586 N N . ARG A 1 73 ? -0.398 2.903 10.313 1.00 81.00 73 ARG A N 1
ATOM 587 C CA . ARG A 1 73 ? -1.827 3.264 10.396 1.00 81.00 73 ARG A CA 1
ATOM 588 C C . ARG A 1 73 ? -2.711 2.091 10.804 1.00 81.00 73 ARG A C 1
ATOM 590 O O . ARG A 1 73 ? -3.596 2.246 11.639 1.00 81.00 73 ARG A O 1
ATOM 597 N N . ARG A 1 74 ? -2.468 0.901 10.248 1.00 82.31 74 ARG A N 1
ATOM 598 C CA . ARG A 1 74 ? -3.206 -0.318 10.607 1.00 82.31 74 ARG A CA 1
ATOM 599 C C . ARG A 1 74 ? -3.011 -0.675 12.080 1.00 82.31 74 ARG A C 1
ATOM 601 O O . ARG A 1 74 ? -3.963 -1.081 12.747 1.00 82.31 74 ARG A O 1
ATOM 608 N N . ARG A 1 75 ? -1.784 -0.544 12.593 1.00 81.56 75 ARG A N 1
ATOM 609 C CA . ARG A 1 75 ? -1.465 -0.823 13.999 1.00 81.56 75 ARG A CA 1
ATOM 610 C C . ARG A 1 75 ? -2.124 0.193 14.932 1.00 81.56 75 ARG A C 1
ATOM 612 O O . ARG A 1 75 ? -2.737 -0.224 15.915 1.00 81.56 75 ARG A O 1
ATOM 619 N N . ASP A 1 76 ? -2.064 1.473 14.587 1.00 81.38 76 ASP A N 1
ATOM 620 C CA . ASP A 1 76 ? -2.659 2.555 15.373 1.00 81.38 76 ASP A CA 1
ATOM 621 C C . ASP A 1 76 ? -4.186 2.444 15.422 1.00 81.38 76 ASP A C 1
ATOM 623 O O . ASP A 1 76 ? -4.765 2.483 16.507 1.00 81.38 76 ASP A O 1
ATOM 627 N N . HIS A 1 77 ? -4.846 2.181 14.287 1.00 75.38 77 HIS A N 1
ATOM 628 C CA . HIS A 1 77 ? -6.297 1.974 14.257 1.00 75.38 77 HIS A CA 1
ATOM 629 C C . HIS A 1 77 ? -6.741 0.747 15.066 1.00 75.38 77 HIS A C 1
ATOM 631 O O . HIS A 1 77 ? -7.767 0.778 15.747 1.00 75.38 77 HIS A O 1
ATOM 637 N N . ARG A 1 78 ? -5.958 -0.342 15.064 1.00 78.06 78 ARG A N 1
ATOM 638 C CA . ARG A 1 78 ? -6.251 -1.505 15.923 1.00 78.06 78 ARG A CA 1
ATOM 639 C C . ARG A 1 78 ? -6.141 -1.157 17.405 1.00 78.06 78 ARG A C 1
ATOM 641 O O . ARG A 1 78 ? -6.953 -1.630 18.199 1.00 78.06 78 ARG A O 1
ATOM 648 N N . ALA A 1 79 ? -5.148 -0.352 17.781 1.00 80.88 79 ALA A N 1
ATOM 649 C CA . ALA A 1 79 ? -4.989 0.102 19.156 1.00 80.88 79 ALA A CA 1
ATOM 650 C C . ALA A 1 79 ? -6.150 1.018 19.571 1.00 80.88 79 ALA A C 1
ATOM 652 O O . ALA A 1 79 ? -6.754 0.791 20.619 1.00 80.88 79 ALA A O 1
ATOM 653 N N . SER A 1 80 ? -6.530 1.987 18.732 1.00 76.88 80 SER A N 1
ATOM 654 C CA . SER A 1 80 ? -7.623 2.919 19.034 1.00 76.88 80 SER A CA 1
ATOM 655 C C . SER A 1 80 ? -8.971 2.215 19.203 1.00 76.88 80 SER A C 1
ATOM 657 O O . SER A 1 80 ? -9.716 2.552 20.123 1.00 76.88 80 SER A O 1
ATOM 659 N N . ILE A 1 81 ? -9.271 1.205 18.375 1.00 77.00 81 ILE A N 1
ATOM 660 C CA . ILE A 1 81 ? -10.501 0.409 18.510 1.00 77.00 81 ILE A CA 1
ATOM 661 C C . ILE A 1 81 ? -10.512 -0.358 19.835 1.00 77.00 81 ILE A C 1
ATOM 663 O O . ILE A 1 81 ? -11.521 -0.321 20.538 1.00 77.00 81 ILE A O 1
ATOM 667 N N . ARG A 1 82 ? -9.399 -0.996 20.229 1.00 80.56 82 ARG A N 1
ATOM 668 C CA . ARG A 1 82 ? -9.315 -1.697 21.526 1.00 80.56 82 ARG A CA 1
ATOM 669 C C . ARG A 1 82 ? -9.554 -0.754 22.699 1.00 80.56 82 ARG A C 1
ATOM 671 O O . ARG A 1 82 ? -10.365 -1.071 23.563 1.00 80.56 82 ARG A O 1
ATOM 678 N N . TYR A 1 83 ? -8.916 0.418 22.696 1.00 81.50 83 TYR A N 1
ATOM 679 C CA . TYR A 1 83 ? -9.129 1.422 23.740 1.00 81.50 83 TYR A CA 1
ATOM 680 C C . TYR A 1 83 ? -10.584 1.905 23.791 1.00 81.50 83 TYR A C 1
ATOM 682 O O . TYR A 1 83 ? -11.147 2.042 24.877 1.00 81.50 83 TYR A O 1
ATOM 690 N N . ALA A 1 84 ? -11.218 2.137 22.638 1.00 75.38 84 ALA A N 1
ATOM 691 C CA . ALA A 1 84 ? -12.624 2.529 22.578 1.00 75.38 84 ALA A CA 1
ATOM 692 C C . ALA A 1 84 ? -13.550 1.423 23.118 1.00 75.38 84 ALA A C 1
ATOM 694 O O . ALA A 1 84 ? -14.440 1.705 23.922 1.00 75.38 84 ALA A O 1
ATOM 695 N N . GLN A 1 85 ? -13.308 0.163 22.747 1.00 78.19 85 GLN A N 1
ATOM 696 C CA . GLN A 1 85 ? -14.060 -0.991 23.247 1.00 78.19 85 GLN A CA 1
ATOM 697 C C . GLN A 1 85 ? -13.887 -1.183 24.762 1.00 78.19 85 GLN A C 1
ATOM 699 O O . GLN A 1 85 ? -14.864 -1.435 25.469 1.00 78.19 85 GLN A O 1
ATOM 704 N N . GLU A 1 86 ? -12.675 -1.007 25.293 1.00 82.56 86 GLU A N 1
ATOM 705 C CA . GLU A 1 86 ? -12.414 -1.078 26.735 1.00 82.56 86 GLU A CA 1
ATOM 706 C C . GLU A 1 86 ? -13.113 0.033 27.518 1.00 82.56 86 GLU A C 1
ATOM 708 O O . GLU A 1 86 ? -13.652 -0.229 28.595 1.00 82.56 86 GLU A O 1
ATOM 713 N N . GLN A 1 87 ? -13.167 1.253 26.981 1.00 76.50 87 GLN A N 1
ATOM 714 C CA . GLN A 1 87 ? -13.909 2.343 27.614 1.00 76.50 87 GLN A CA 1
ATOM 715 C C . GLN A 1 87 ? -15.417 2.080 27.628 1.00 76.50 87 GLN A C 1
ATOM 717 O O . GLN A 1 87 ? -16.051 2.244 28.672 1.00 76.50 87 GLN A O 1
ATOM 722 N N . VAL A 1 88 ? -15.989 1.592 26.521 1.00 73.00 88 VAL A N 1
ATOM 723 C CA . VAL A 1 88 ? -17.404 1.183 26.471 1.00 73.00 88 VAL A CA 1
ATOM 724 C C . VAL A 1 88 ? -17.680 0.071 27.486 1.00 73.00 88 VAL A C 1
ATOM 726 O O . VAL A 1 88 ? -18.664 0.145 28.225 1.00 73.00 88 VAL A O 1
ATOM 729 N N . LYS A 1 89 ? -16.785 -0.921 27.590 1.00 76.25 89 LYS A N 1
ATOM 730 C CA . LYS A 1 89 ? -16.913 -2.017 28.555 1.00 76.25 89 LYS A CA 1
ATOM 731 C C . LYS A 1 89 ? -16.911 -1.498 29.993 1.00 76.25 89 LYS A C 1
ATOM 733 O O . LYS A 1 89 ? -17.849 -1.807 30.723 1.00 76.25 89 LYS A O 1
ATOM 738 N N . ARG A 1 90 ? -15.945 -0.649 30.369 1.00 74.00 90 ARG A N 1
ATOM 739 C CA . ARG A 1 90 ? -15.863 -0.028 31.709 1.00 74.00 90 ARG A CA 1
ATOM 740 C C . ARG A 1 90 ? -17.105 0.793 32.052 1.00 74.00 90 ARG A C 1
ATOM 742 O O . ARG A 1 90 ? -17.616 0.683 33.162 1.00 74.00 90 ARG A O 1
ATOM 749 N N . LEU A 1 91 ? -17.616 1.578 31.103 1.00 67.75 91 LEU A N 1
ATOM 750 C CA . LEU A 1 91 ? -18.830 2.378 31.293 1.00 67.75 91 LEU A CA 1
ATOM 751 C C . LEU A 1 91 ? -20.084 1.505 31.431 1.00 67.75 91 LEU A C 1
ATOM 753 O O . LEU A 1 91 ? -20.993 1.846 32.185 1.00 67.75 91 LEU A O 1
ATOM 757 N N . SER A 1 92 ? -20.138 0.368 30.733 1.00 64.31 92 SER A N 1
ATOM 758 C CA . SER A 1 92 ? -21.247 -0.581 30.853 1.00 64.31 92 SER A CA 1
ATOM 759 C C . SER A 1 92 ? -21.218 -1.351 32.179 1.00 64.31 92 SER A C 1
ATOM 761 O O . SER A 1 92 ? -22.245 -1.420 32.851 1.00 64.31 92 SER A O 1
ATOM 763 N N . SER A 1 93 ? -20.051 -1.838 32.616 1.00 61.56 93 SER A N 1
ATOM 764 C CA . SER A 1 93 ? -19.896 -2.598 33.863 1.00 61.56 93 SER A CA 1
ATOM 765 C C . SER A 1 93 ? -19.938 -1.720 35.118 1.00 61.56 93 SER A C 1
ATOM 767 O O . SER A 1 93 ? -20.442 -2.155 36.146 1.00 61.56 93 SER A O 1
ATOM 769 N N . GLY A 1 94 ? -19.477 -0.466 35.040 1.00 54.00 94 GLY A N 1
ATOM 770 C CA . GLY A 1 94 ? -19.576 0.502 36.140 1.00 54.00 94 GLY A CA 1
ATOM 771 C C . GLY A 1 94 ? -20.999 1.011 36.399 1.00 54.00 94 GLY A C 1
ATOM 772 O O . GLY A 1 94 ? -21.264 1.555 37.464 1.00 54.00 94 GLY A O 1
ATOM 773 N N . SER A 1 95 ? -21.929 0.810 35.456 1.00 49.44 95 SER A N 1
ATOM 774 C CA . SER A 1 95 ? -23.340 1.195 35.617 1.00 49.44 95 SER A CA 1
ATOM 775 C C . SER A 1 95 ? -24.207 0.151 36.327 1.00 49.44 95 SER A C 1
ATOM 777 O O . SER A 1 95 ? -25.361 0.437 36.613 1.00 49.44 95 SER A O 1
ATOM 779 N N . VAL A 1 96 ? -23.664 -1.040 36.611 1.00 50.97 96 VAL A N 1
ATOM 780 C CA . VAL A 1 96 ? -24.389 -2.129 37.296 1.00 50.97 96 VAL A CA 1
ATOM 781 C C . VAL A 1 96 ? -24.241 -2.044 38.826 1.00 50.97 96 VAL A C 1
ATOM 783 O O . VAL A 1 96 ? -24.979 -2.697 39.551 1.00 50.97 96 VAL A O 1
ATOM 786 N N . TYR A 1 97 ? -23.334 -1.201 39.332 1.00 46.16 97 TYR A N 1
ATOM 787 C CA . TYR A 1 97 ? -23.060 -1.033 40.768 1.00 46.16 97 TYR A CA 1
ATOM 788 C C . TYR A 1 97 ? -23.531 0.316 41.334 1.00 46.16 97 TYR A C 1
ATOM 790 O O . TYR A 1 97 ? -22.893 0.877 42.228 1.00 46.16 97 TYR A O 1
ATOM 798 N N . ARG A 1 98 ? -24.635 0.859 40.817 1.00 43.28 98 ARG A N 1
ATOM 799 C CA . ARG A 1 98 ? -25.312 2.002 41.434 1.00 43.28 98 ARG A CA 1
ATOM 800 C C . ARG A 1 98 ? -26.812 1.806 41.473 1.00 43.28 98 ARG A C 1
ATOM 802 O O . ARG A 1 98 ? -27.356 1.400 40.426 1.00 43.28 98 ARG A O 1
#

pLDDT: mean 79.5, std 9.68, range [43.28, 91.94]

Radius of gyration: 22.24 Å; chains: 1; bounding box: 52×15×65 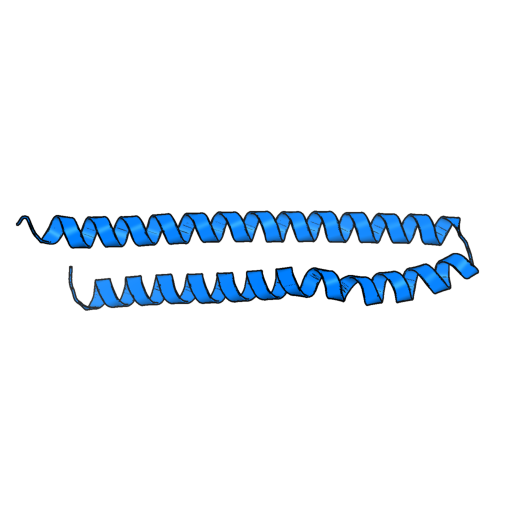Å

Secondary structure (DSSP, 8-state):
--HHHHHHHHHHHHHHHHHHHHHHHHHHHGGGGHHHHHHHHHHHHHH-HHHHHHHHHHHHHHHHHHHHHHHHHHHHHHHHHHHHHHHHHHHHHTTS--

Foldseek 3Di:
DDPVVVVVLVVVLVVLVVVLVVLVVVLVCLVVVVVVLCVPLVVVCVVPVVVSVVSNVVVVVVSVVVNVVSVVVSVVSVVVSVVSVVVVVCVVVVVVPD

Sequence (98 aa):
MSSDQREKWTARVARMEEELALLDRQWAALPKWWKPIVATVVPLAFWSLQVAVLVLFAWLSLLGVTAWILGVRRRDHRASIRYAQEQVKRLSSGSVYR